Protein AF-A0A381UY36-F1 (afdb_monomer_lite)

InterPro domains:
  IPR036866 Ribonuclease Z/Hydroxyacylglutathione hydrolase-like [G3DSA:3.60.15.10] (29-80)

Secondary structure (DSSP, 8-state):
-HHHHHHHHHHHHHHT------S-TTS-EEEEEE-B-TTTBTTTT--SHHHHHHHTTSS--B-BSEEEEEETTTTEEEE-

Foldseek 3Di:
DVVVVVVVVVVVVVVPPPPPDDPPLQDKDKDWQFDDAPQWQVRPPDPDPRRPCVVVVVDDTTDHGKMWIAGSVVRDIDID

Radius of gyration: 23.4 Å; chains: 1; bounding box: 54×26×60 Å

Structure (mmCIF, N/CA/C/O backbone):
data_AF-A0A381UY36-F1
#
_entry.id   AF-A0A381UY36-F1
#
loop_
_atom_site.group_PDB
_atom_site.id
_atom_site.type_symbol
_atom_site.label_atom_id
_atom_site.label_alt_id
_atom_site.label_comp_id
_atom_site.label_asym_id
_atom_site.label_entity_id
_atom_site.label_seq_id
_atom_site.pdbx_PDB_ins_code
_atom_site.Cartn_x
_atom_site.Cartn_y
_atom_site.Cartn_z
_atom_site.occupancy
_atom_site.B_iso_or_equiv
_atom_site.auth_seq_id
_atom_site.auth_comp_id
_atom_site.auth_asym_id
_atom_site.auth_atom_id
_atom_site.pdbx_PDB_model_num
ATOM 1 N N . MET A 1 1 ? -38.440 -17.817 -39.757 1.00 54.56 1 MET A N 1
ATOM 2 C CA . MET A 1 1 ? -38.022 -16.467 -39.311 1.00 54.56 1 MET A CA 1
ATOM 3 C C . MET A 1 1 ? -37.214 -16.462 -38.008 1.00 54.56 1 MET A C 1
ATOM 5 O O . MET A 1 1 ? -36.419 -15.556 -37.834 1.00 54.56 1 MET A O 1
ATOM 9 N N . ILE A 1 2 ? -37.308 -17.484 -37.143 1.00 45.19 2 ILE A N 1
ATOM 10 C CA . ILE A 1 2 ? -36.527 -17.554 -35.885 1.00 45.19 2 ILE A CA 1
ATOM 11 C C . ILE A 1 2 ? -35.053 -17.978 -36.101 1.00 45.19 2 ILE A C 1
ATOM 13 O O . ILE A 1 2 ? -34.175 -17.537 -35.369 1.00 45.19 2 ILE A O 1
ATOM 17 N N . ARG A 1 3 ? -34.737 -18.765 -37.147 1.00 48.31 3 ARG A N 1
ATOM 18 C CA . ARG A 1 3 ? -33.348 -19.197 -37.430 1.00 48.31 3 ARG A CA 1
ATOM 19 C C . ARG A 1 3 ? -32.422 -18.077 -37.919 1.00 48.31 3 ARG A C 1
ATOM 21 O O . ARG A 1 3 ? -31.239 -18.128 -37.622 1.00 48.31 3 ARG A O 1
ATOM 28 N N . LEU A 1 4 ? -32.958 -17.059 -38.600 1.00 44.28 4 LEU A N 1
ATOM 29 C CA . LEU A 1 4 ? -32.173 -15.914 -39.085 1.00 44.28 4 LEU A CA 1
ATOM 30 C C . LEU A 1 4 ? -31.774 -14.965 -37.937 1.00 44.28 4 LEU A C 1
ATOM 32 O O . LEU A 1 4 ? -30.733 -14.323 -37.995 1.00 44.28 4 LEU A O 1
ATOM 36 N N . SER A 1 5 ? -32.572 -14.931 -36.863 1.00 52.16 5 SER A N 1
ATOM 37 C CA . SER A 1 5 ? -32.318 -14.086 -35.691 1.00 52.16 5 SER A CA 1
ATOM 38 C C . SER A 1 5 ? -31.203 -14.631 -34.789 1.00 52.16 5 SER A C 1
ATOM 40 O O . SER A 1 5 ? -30.526 -13.852 -34.125 1.00 52.16 5 SER A O 1
ATOM 42 N N . LEU A 1 6 ? -30.983 -15.953 -34.777 1.00 51.19 6 LEU A N 1
ATOM 43 C CA . LEU A 1 6 ? -29.942 -16.584 -33.956 1.00 51.19 6 LEU A CA 1
ATOM 44 C C . LEU A 1 6 ? -28.540 -16.396 -34.562 1.00 51.19 6 LEU A C 1
ATOM 46 O O . LEU A 1 6 ? -27.570 -16.227 -33.832 1.00 51.19 6 LEU A O 1
ATOM 50 N N . THR A 1 7 ? -28.432 -16.366 -35.895 1.00 52.12 7 THR A N 1
ATOM 51 C CA . THR A 1 7 ? -27.150 -16.187 -36.600 1.00 52.12 7 THR A CA 1
ATOM 52 C C . THR A 1 7 ? -26.568 -14.782 -36.408 1.00 52.12 7 THR A C 1
ATOM 54 O O . THR A 1 7 ? -25.356 -14.636 -36.280 1.00 52.12 7 THR A O 1
ATOM 57 N N . ILE A 1 8 ? -27.419 -13.752 -36.323 1.00 56.47 8 ILE A N 1
ATOM 58 C CA . ILE A 1 8 ? -26.993 -12.355 -36.120 1.00 56.47 8 ILE A CA 1
ATOM 59 C C . ILE A 1 8 ? -26.440 -12.139 -34.699 1.00 56.47 8 ILE A C 1
ATOM 61 O O . ILE A 1 8 ? -25.468 -11.407 -34.526 1.00 56.47 8 ILE A O 1
ATOM 65 N N . LEU A 1 9 ? -26.997 -12.821 -33.690 1.00 55.22 9 LEU A N 1
ATOM 66 C CA . LEU A 1 9 ? -26.549 -12.698 -32.297 1.00 55.22 9 LEU A CA 1
ATOM 67 C C . LEU A 1 9 ? -25.125 -13.253 -32.089 1.00 55.22 9 LEU A C 1
ATOM 69 O O . LEU A 1 9 ? -24.326 -12.646 -31.383 1.00 55.22 9 LEU A O 1
ATOM 73 N N . VAL A 1 10 ? -24.793 -14.373 -32.747 1.00 57.69 10 VAL A N 1
ATOM 74 C CA . VAL A 1 10 ? -23.474 -15.031 -32.641 1.00 57.69 10 VAL A CA 1
ATOM 75 C C . VAL A 1 10 ? -22.370 -14.217 -33.334 1.00 57.69 10 VAL A C 1
ATOM 77 O O . VAL A 1 10 ? -21.259 -14.114 -32.815 1.00 57.69 10 VAL A O 1
ATOM 80 N N . LEU A 1 11 ? -22.676 -13.584 -34.473 1.00 56.22 11 LEU A N 1
ATOM 81 C CA . LEU A 1 11 ? -21.756 -12.665 -35.160 1.00 56.22 11 LEU A CA 1
ATOM 82 C C . LEU A 1 11 ? -21.534 -11.370 -34.364 1.00 56.22 11 LEU A C 1
ATOM 84 O O . LEU A 1 11 ? -20.408 -10.882 -34.299 1.00 56.22 11 LEU A O 1
ATOM 88 N N . GLY A 1 12 ? -22.578 -10.852 -33.706 1.00 55.78 12 GLY A N 1
ATOM 89 C CA . GLY A 1 12 ? -22.481 -9.671 -32.844 1.00 55.78 12 GLY A CA 1
ATOM 90 C C . GLY A 1 12 ? -21.536 -9.863 -31.654 1.00 55.78 12 GLY A C 1
ATOM 91 O O . GLY A 1 12 ? -20.765 -8.963 -31.344 1.00 55.78 12 GLY A O 1
ATOM 92 N N . SER A 1 13 ? -21.518 -11.047 -31.030 1.00 56.75 13 SER A N 1
ATOM 93 C CA . SER A 1 13 ? -20.605 -11.343 -29.912 1.00 56.75 13 SER A CA 1
ATOM 94 C C . SER A 1 13 ? -19.131 -11.480 -30.309 1.00 56.75 13 SER A C 1
ATOM 96 O O . SER A 1 13 ? -18.265 -11.257 -29.471 1.00 56.75 13 SER A O 1
ATOM 98 N N . LEU A 1 14 ? -18.825 -11.808 -31.571 1.00 52.97 14 LEU A N 1
ATOM 99 C CA . LEU A 1 14 ? -17.441 -11.852 -32.071 1.00 52.97 14 LEU A CA 1
ATOM 100 C C . LEU A 1 14 ? -16.910 -10.461 -32.456 1.00 52.97 14 LEU A C 1
ATOM 102 O O . LEU A 1 14 ? -15.700 -10.263 -32.494 1.00 52.97 14 LEU A O 1
ATOM 106 N N . ALA A 1 15 ? -17.798 -9.495 -32.717 1.00 57.22 15 ALA A N 1
ATOM 107 C CA . ALA A 1 15 ? -17.430 -8.120 -33.062 1.00 57.22 15 ALA A CA 1
ATOM 108 C C . ALA A 1 15 ? -17.134 -7.232 -31.836 1.00 57.22 15 ALA A C 1
ATOM 110 O O . ALA A 1 15 ? -16.582 -6.147 -31.992 1.00 57.22 15 ALA A O 1
ATOM 111 N N . PHE A 1 16 ? -17.457 -7.695 -30.624 1.00 55.44 16 PHE A N 1
ATOM 112 C CA . PHE A 1 16 ? -17.103 -7.032 -29.365 1.00 55.44 16 PHE A CA 1
ATOM 113 C C . PHE A 1 16 ? -16.029 -7.820 -28.607 1.00 55.44 16 PHE A C 1
ATOM 115 O O . PHE A 1 16 ? -16.133 -8.067 -27.407 1.00 55.44 16 PHE A O 1
ATOM 122 N N . GLY A 1 17 ? -14.970 -8.221 -29.309 1.00 57.72 17 GLY A N 1
ATOM 123 C CA . GLY A 1 17 ? -13.699 -8.490 -28.651 1.00 57.72 17 GLY A CA 1
ATOM 124 C C . GLY A 1 17 ? -13.112 -7.157 -28.200 1.00 57.72 17 GLY A C 1
ATOM 125 O O . GLY A 1 17 ? -12.553 -6.428 -29.010 1.00 57.72 17 GLY A O 1
ATOM 126 N N . SER A 1 18 ? -13.281 -6.800 -26.928 1.00 54.06 18 SER A N 1
ATOM 127 C CA . SER A 1 1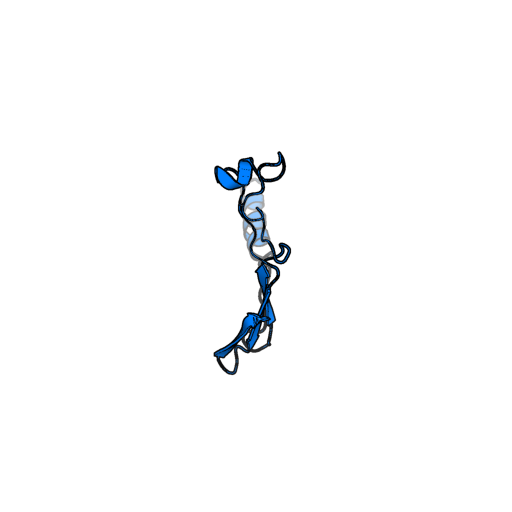8 ? -12.525 -5.697 -26.337 1.00 54.06 18 SER A CA 1
ATOM 128 C C . SER A 1 18 ? -11.042 -6.068 -26.373 1.00 54.06 18 SER A C 1
ATOM 130 O O . SER A 1 18 ? -10.622 -6.945 -25.619 1.00 54.06 18 SER A O 1
ATOM 132 N N . GLU A 1 19 ? -10.235 -5.397 -27.197 1.00 60.12 19 GLU A N 1
ATOM 133 C CA . GLU A 1 19 ? -8.791 -5.300 -26.962 1.00 60.12 19 GLU A CA 1
ATOM 134 C C . GLU A 1 19 ? -8.588 -4.493 -25.674 1.00 60.12 19 GLU A C 1
ATOM 136 O O . GLU A 1 19 ? -8.438 -3.276 -25.687 1.00 60.12 19 GLU A O 1
ATOM 141 N N . TYR A 1 20 ? -8.649 -5.162 -24.523 1.00 58.03 20 TYR A N 1
ATOM 142 C CA . TYR A 1 20 ? -8.092 -4.619 -23.292 1.00 58.03 20 TYR A CA 1
ATOM 143 C C . TYR A 1 20 ? -6.752 -5.294 -23.065 1.00 58.03 20 TYR A C 1
ATOM 145 O O . TYR A 1 20 ? -6.703 -6.302 -22.376 1.00 58.03 20 TYR A O 1
ATOM 153 N N . ASN A 1 21 ? -5.695 -4.781 -23.689 1.00 59.50 21 ASN A N 1
ATOM 154 C CA . ASN A 1 21 ? -4.314 -5.029 -23.288 1.00 59.50 21 ASN A CA 1
ATOM 155 C C . ASN A 1 21 ? -3.433 -3.939 -23.890 1.00 59.50 21 ASN A C 1
ATOM 157 O O . ASN A 1 21 ? -3.133 -3.993 -25.076 1.00 59.50 21 ASN A O 1
ATOM 161 N N . ASP A 1 22 ? -3.009 -2.983 -23.064 1.00 56.66 22 ASP A N 1
ATOM 162 C CA . ASP A 1 22 ? -1.622 -2.522 -23.136 1.00 56.66 22 ASP A CA 1
ATOM 163 C C . ASP A 1 22 ? -1.243 -1.822 -21.819 1.00 56.66 22 ASP A C 1
ATOM 165 O O . ASP A 1 22 ? -1.191 -0.595 -21.722 1.00 56.66 22 ASP A O 1
ATOM 169 N N . ILE A 1 23 ? -1.004 -2.598 -20.752 1.00 60.22 23 ILE A N 1
ATOM 170 C CA . ILE A 1 23 ? 0.073 -2.183 -19.846 1.00 60.22 23 ILE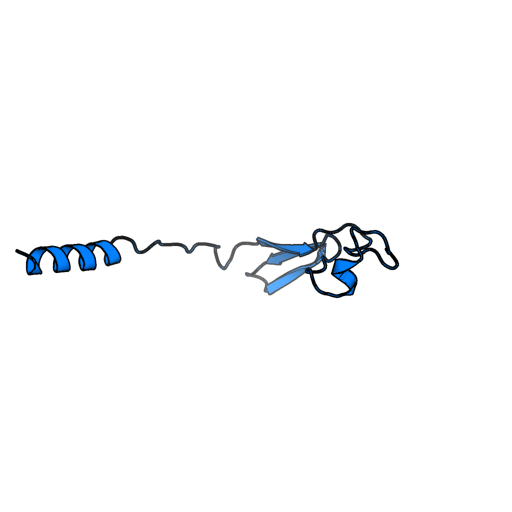 A CA 1
ATOM 171 C C . ILE A 1 23 ? 1.322 -2.629 -20.590 1.00 60.22 23 ILE A C 1
ATOM 173 O O . ILE A 1 23 ? 1.502 -3.836 -20.737 1.00 60.22 23 ILE A O 1
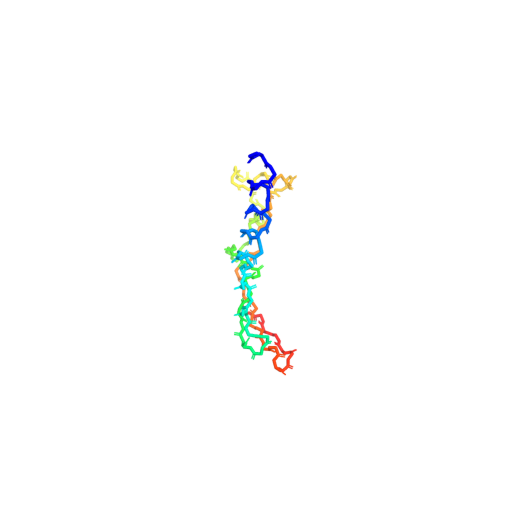ATOM 177 N N . PRO A 1 24 ? 2.149 -1.711 -21.106 1.00 60.16 24 PRO A N 1
ATOM 178 C CA . PRO A 1 24 ? 3.307 -2.117 -21.877 1.00 60.16 24 PRO A CA 1
ATOM 179 C C . PRO A 1 24 ? 4.187 -2.930 -20.942 1.00 60.16 24 PRO A C 1
ATOM 181 O O . PRO A 1 24 ? 4.632 -2.394 -19.924 1.00 60.16 24 PRO A O 1
ATOM 184 N N . GLU A 1 25 ? 4.395 -4.208 -21.265 1.00 68.62 25 GLU A N 1
ATOM 185 C CA . GLU A 1 25 ? 5.126 -5.155 -20.408 1.00 68.62 25 GLU A CA 1
ATOM 186 C C . GLU A 1 25 ? 6.523 -4.631 -20.028 1.00 68.62 25 GLU A C 1
ATOM 188 O O . GLU A 1 25 ? 7.075 -5.044 -19.017 1.00 68.62 25 GLU A O 1
ATOM 193 N N . ASP A 1 26 ? 7.043 -3.649 -20.774 1.00 84.69 26 ASP A N 1
ATOM 194 C CA . ASP A 1 26 ? 8.361 -3.039 -20.614 1.00 84.69 26 ASP A CA 1
ATOM 195 C C . ASP A 1 26 ? 8.373 -1.599 -20.052 1.00 84.69 26 ASP A C 1
ATOM 197 O O . ASP A 1 26 ? 9.427 -0.952 -20.054 1.00 84.69 26 ASP A O 1
ATOM 201 N N . LYS A 1 27 ? 7.244 -1.038 -19.594 1.00 93.25 27 LYS A N 1
ATOM 202 C CA . LYS A 1 27 ? 7.229 0.318 -19.001 1.00 93.25 27 LYS A CA 1
ATOM 203 C C . LYS A 1 27 ? 7.246 0.273 -17.473 1.00 93.25 27 LYS A C 1
ATOM 205 O O . LYS A 1 27 ? 6.522 -0.531 -16.892 1.00 93.25 27 LYS A O 1
ATOM 210 N N . PRO A 1 28 ? 8.000 1.170 -16.806 1.00 95.19 28 PRO A N 1
ATOM 211 C CA . PRO A 1 28 ? 7.919 1.293 -15.360 1.00 95.19 28 PRO A CA 1
ATOM 212 C C . PRO A 1 28 ? 6.506 1.645 -14.889 1.00 95.19 28 PRO A C 1
ATOM 214 O O . PRO A 1 28 ? 5.828 2.471 -15.506 1.00 95.19 28 PRO A O 1
ATOM 217 N N . TYR A 1 29 ? 6.083 1.050 -13.778 1.00 95.38 29 TYR A N 1
ATOM 218 C CA . TYR A 1 29 ? 4.770 1.285 -13.178 1.00 95.38 29 TYR A CA 1
ATOM 219 C C . TYR A 1 29 ? 4.848 1.307 -11.652 1.00 95.38 29 TYR A C 1
ATOM 221 O O . TYR A 1 29 ? 5.805 0.816 -11.050 1.00 95.38 29 TYR A O 1
ATOM 229 N N . ALA A 1 30 ? 3.830 1.901 -11.028 1.00 96.56 30 ALA A N 1
ATOM 230 C CA . ALA A 1 30 ? 3.689 1.930 -9.580 1.00 96.56 30 ALA A CA 1
ATOM 231 C C . ALA A 1 30 ? 2.629 0.924 -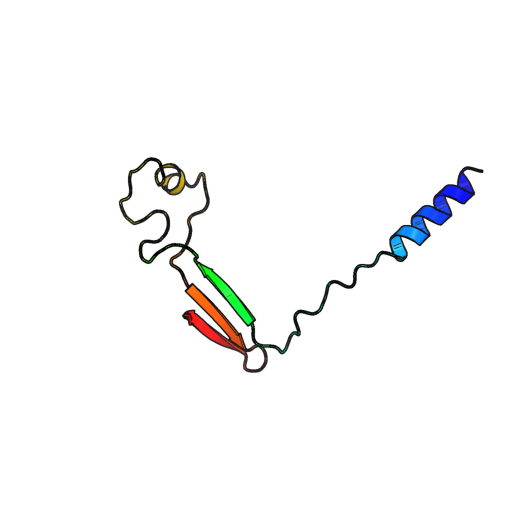9.114 1.00 96.56 30 ALA A C 1
ATOM 233 O O . ALA A 1 30 ? 1.581 0.777 -9.743 1.00 96.56 30 ALA A O 1
ATOM 234 N N . VAL A 1 31 ? 2.883 0.268 -7.985 1.00 97.00 31 VAL A N 1
ATOM 235 C CA . VAL A 1 31 ? 1.929 -0.588 -7.274 1.00 97.00 31 VAL A CA 1
ATOM 236 C C . VAL A 1 31 ? 1.619 0.058 -5.934 1.00 97.00 31 VAL A C 1
ATOM 238 O O . VAL A 1 31 ? 2.530 0.347 -5.164 1.00 97.00 31 VAL A O 1
ATOM 241 N N . VAL A 1 32 ? 0.339 0.260 -5.632 1.00 97.25 32 VAL A N 1
ATOM 242 C CA . VAL A 1 32 ? -0.091 0.706 -4.302 1.00 97.25 32 VAL A CA 1
ATOM 243 C C . VAL A 1 32 ? -0.017 -0.487 -3.349 1.00 97.25 32 VAL A C 1
ATOM 245 O O . VAL A 1 32 ? -0.736 -1.468 -3.527 1.00 97.25 32 VAL A O 1
ATOM 248 N N . LEU A 1 33 ? 0.879 -0.422 -2.361 1.00 96.88 33 LEU A N 1
ATOM 249 C CA . LEU A 1 33 ? 1.109 -1.495 -1.384 1.00 96.88 33 LEU A CA 1
ATOM 250 C C . LEU A 1 33 ? 0.341 -1.272 -0.075 1.00 96.88 33 LEU A C 1
ATOM 252 O O . LEU A 1 33 ? 0.008 -2.236 0.619 1.00 96.88 33 LEU A O 1
ATOM 256 N N . GLY A 1 34 ? 0.054 -0.014 0.249 1.00 96.81 34 GLY A N 1
ATOM 257 C CA . GLY A 1 34 ? -0.760 0.389 1.385 1.00 96.81 34 GLY A CA 1
ATOM 258 C C . GLY A 1 34 ? -1.252 1.821 1.224 1.00 96.81 34 GLY A C 1
ATOM 259 O O . GLY A 1 34 ? -0.678 2.599 0.463 1.00 96.81 34 GLY A O 1
ATOM 260 N N . ILE A 1 35 ? -2.331 2.148 1.929 1.00 96.69 35 ILE A N 1
ATOM 261 C CA . ILE A 1 35 ? -3.042 3.433 1.822 1.00 96.69 35 ILE A CA 1
ATOM 262 C C . ILE A 1 35 ? -3.336 4.070 3.184 1.00 96.69 35 ILE A C 1
ATOM 264 O O . ILE A 1 35 ? -3.860 5.180 3.247 1.00 96.69 35 ILE A O 1
ATOM 268 N N . ALA A 1 36 ? -3.034 3.374 4.282 1.00 95.44 36 ALA A N 1
ATOM 269 C CA . ALA A 1 36 ? -3.245 3.892 5.627 1.00 95.44 36 ALA A CA 1
ATOM 270 C C . ALA A 1 36 ? -2.110 4.837 6.046 1.00 95.44 36 ALA A C 1
ATOM 272 O O . ALA A 1 36 ? -1.053 4.888 5.426 1.00 95.44 36 ALA A O 1
ATOM 273 N N . GLN A 1 37 ? -2.293 5.568 7.143 1.00 90.75 37 GLN A N 1
ATOM 274 C CA . GLN A 1 37 ? -1.208 6.356 7.731 1.00 90.75 37 GLN A CA 1
ATOM 275 C C . GLN A 1 37 ? -0.101 5.449 8.311 1.00 90.75 37 GLN A C 1
ATOM 277 O O . GLN A 1 37 ? -0.202 4.224 8.274 1.00 90.75 37 GLN A O 1
ATOM 282 N N . ASP A 1 38 ? 0.928 6.047 8.905 1.00 93.75 38 ASP A N 1
ATOM 283 C CA . ASP A 1 38 ? 2.049 5.393 9.596 1.00 93.75 38 ASP A CA 1
ATOM 284 C C . ASP A 1 38 ? 1.627 4.386 10.679 1.00 93.75 38 ASP A C 1
ATOM 286 O O . ASP A 1 38 ? 2.336 3.418 10.941 1.00 93.75 38 ASP A O 1
ATOM 290 N N . GLY A 1 39 ? 0.441 4.560 11.260 1.00 91.88 39 GLY A N 1
ATOM 291 C CA . GLY A 1 39 ? -0.120 3.615 12.224 1.00 91.88 39 GLY A CA 1
ATOM 292 C C . GLY A 1 39 ? -0.770 2.358 11.638 1.00 91.88 39 GLY A C 1
ATOM 293 O O . GLY A 1 39 ? -1.088 1.446 12.399 1.00 91.88 39 GLY A O 1
ATOM 294 N N . GLY A 1 40 ? -1.003 2.302 10.323 1.00 94.81 40 GLY A N 1
ATOM 295 C CA . GLY A 1 40 ? -1.862 1.292 9.702 1.00 94.81 40 GLY A CA 1
ATOM 296 C C . GLY A 1 40 ? -3.348 1.495 10.026 1.00 94.81 40 GLY A C 1
ATOM 297 O O . GLY A 1 40 ? -3.742 2.437 10.721 1.00 94.81 40 GLY A O 1
ATOM 298 N N . TYR A 1 41 ? -4.196 0.606 9.512 1.00 95.50 41 TYR A N 1
ATOM 299 C CA . TYR A 1 41 ? -5.621 0.580 9.835 1.00 95.50 41 TYR A CA 1
ATOM 300 C C . TYR A 1 41 ? -6.060 -0.874 10.075 1.00 95.50 41 TYR A C 1
ATOM 302 O O . TYR A 1 41 ? -6.142 -1.654 9.127 1.00 95.50 41 TYR A O 1
ATOM 310 N N . PRO A 1 42 ? -6.300 -1.280 11.334 1.00 95.25 42 PRO A N 1
ATOM 311 C CA . PRO A 1 42 ? -6.390 -0.444 12.527 1.00 95.25 42 PRO A CA 1
ATOM 312 C C . PRO A 1 42 ? -5.013 0.025 13.016 1.00 95.25 42 PRO A C 1
ATOM 314 O O . PRO A 1 42 ? -4.026 -0.699 12.909 1.00 95.25 42 PRO A O 1
ATOM 317 N N . HIS A 1 43 ? -4.975 1.215 13.621 1.00 94.06 43 HIS A N 1
ATOM 318 C CA . HIS A 1 43 ? -3.807 1.659 14.382 1.00 94.06 43 HIS A CA 1
ATOM 319 C C . HIS A 1 43 ? -3.623 0.741 15.598 1.00 94.06 43 HIS A C 1
ATOM 321 O O . HIS A 1 43 ? -4.605 0.408 16.270 1.00 94.06 43 HIS A O 1
ATOM 327 N N . ALA A 1 44 ? -2.387 0.341 15.902 1.00 93.12 44 ALA A N 1
ATOM 328 C CA . ALA A 1 44 ? -2.077 -0.527 17.040 1.00 93.12 44 ALA A CA 1
ATOM 329 C C . ALA A 1 44 ? -2.736 -0.036 18.350 1.00 93.12 44 ALA A C 1
ATOM 331 O O . ALA A 1 44 ? -2.556 1.104 18.771 1.00 93.12 44 ALA A O 1
ATOM 332 N N . GLY A 1 45 ? -3.537 -0.890 18.993 1.00 93.62 45 GLY A N 1
ATOM 333 C CA . GLY A 1 45 ? -4.242 -0.549 20.238 1.00 93.62 45 GLY A CA 1
ATOM 334 C C . GLY A 1 45 ? -5.478 0.353 20.083 1.00 93.62 45 GLY A C 1
ATOM 335 O O . GLY A 1 45 ? -6.080 0.743 21.085 1.00 93.62 45 GLY A O 1
ATOM 336 N N . CYS A 1 46 ? -5.902 0.686 18.860 1.00 94.50 46 CYS A N 1
ATOM 337 C CA . CYS A 1 46 ? -7.138 1.429 18.629 1.00 94.50 46 CYS A CA 1
ATOM 338 C C . CYS A 1 46 ? -8.373 0.572 18.958 1.00 94.50 46 CYS A C 1
ATOM 340 O O . CYS A 1 46 ? -8.710 -0.343 18.213 1.00 94.50 46 CYS A O 1
ATOM 342 N N . ASN A 1 47 ? -9.095 0.926 20.026 1.00 92.50 47 ASN A N 1
ATOM 343 C CA . ASN A 1 47 ? -10.349 0.272 20.441 1.00 92.50 47 ASN A CA 1
ATOM 344 C C . ASN A 1 47 ? -11.604 1.117 20.151 1.00 92.50 47 ASN A C 1
ATOM 346 O O . ASN A 1 47 ? -12.672 0.890 20.718 1.00 92.50 47 ASN A O 1
ATOM 350 N N . LYS A 1 48 ? -11.483 2.140 19.297 1.00 93.50 48 LYS A N 1
ATOM 351 C CA . LYS A 1 48 ? -12.625 2.963 18.874 1.00 93.50 48 LYS A CA 1
ATOM 352 C C . LYS A 1 48 ? -13.535 2.166 17.933 1.00 93.50 48 LYS A C 1
ATOM 354 O O . LYS A 1 48 ? -13.095 1.210 17.298 1.00 93.50 48 LYS A O 1
ATOM 359 N N . LEU A 1 49 ? -14.779 2.626 17.778 1.00 92.25 49 LEU A N 1
ATOM 360 C CA . LEU A 1 49 ? -15.766 2.026 16.867 1.00 92.25 49 LEU A CA 1
ATOM 361 C C . LEU A 1 49 ? -15.222 1.834 15.442 1.00 92.25 49 LEU A C 1
ATOM 363 O O . LEU A 1 49 ? -15.473 0.801 14.840 1.00 92.25 49 LEU A O 1
ATOM 367 N N . CYS A 1 50 ? -14.414 2.773 14.939 1.00 89.88 50 CYS A N 1
ATOM 368 C CA . CYS A 1 50 ? -13.811 2.686 13.606 1.00 89.88 50 CYS A CA 1
ATOM 369 C C . CYS A 1 50 ? -12.749 1.583 13.439 1.00 89.88 50 CYS A C 1
ATOM 371 O O . CYS A 1 50 ? -12.357 1.321 12.307 1.00 89.88 50 CYS A O 1
ATOM 373 N N . CYS A 1 51 ? -12.256 0.977 14.525 1.00 92.31 51 CYS A N 1
ATOM 374 C CA . CYS A 1 51 ? -11.195 -0.036 14.503 1.00 92.31 51 CYS A CA 1
ATOM 375 C C . CYS A 1 51 ? -11.662 -1.422 14.970 1.00 92.31 51 CYS A C 1
ATOM 377 O O . CYS A 1 51 ? -10.985 -2.408 14.696 1.00 92.31 51 CYS A O 1
ATOM 379 N N . ARG A 1 52 ? -12.789 -1.507 15.690 1.00 91.38 52 ARG A N 1
ATOM 380 C CA . ARG A 1 52 ? -13.248 -2.736 16.359 1.00 91.38 52 ARG A CA 1
ATOM 381 C C . ARG A 1 52 ? -13.449 -3.892 15.378 1.00 91.38 52 ARG A C 1
ATOM 383 O O . ARG A 1 52 ? -12.850 -4.946 15.541 1.00 91.38 52 ARG A O 1
ATOM 390 N N . ASP A 1 53 ? -14.194 -3.631 14.315 1.00 91.81 53 ASP A N 1
ATOM 391 C CA . ASP A 1 53 ? -14.562 -4.620 13.298 1.00 91.81 53 ASP A CA 1
ATOM 392 C C . ASP A 1 53 ? -13.332 -5.108 12.489 1.00 91.81 53 ASP A C 1
ATOM 394 O O . ASP A 1 53 ? -13.297 -6.218 11.956 1.00 91.81 53 ASP A O 1
ATOM 398 N N . LEU A 1 54 ? -12.255 -4.314 12.449 1.00 93.25 54 LEU A N 1
ATOM 399 C CA . LEU A 1 54 ? -11.002 -4.710 11.800 1.00 93.25 54 LEU A CA 1
ATOM 400 C C . LEU A 1 54 ? -10.197 -5.704 12.641 1.00 93.25 54 LEU A C 1
ATOM 402 O O . LE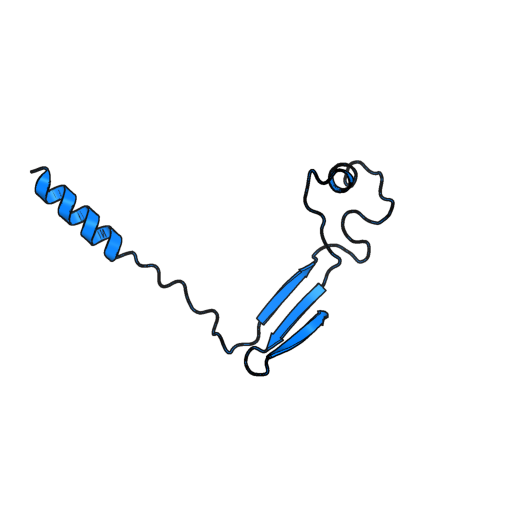U A 1 54 ? -9.466 -6.521 12.082 1.00 93.25 54 LEU A O 1
ATOM 406 N N . TRP A 1 55 ? -10.295 -5.647 13.973 1.00 92.50 55 TRP A N 1
ATOM 407 C CA . TRP A 1 55 ? -9.630 -6.620 14.847 1.00 92.50 55 TRP A CA 1
ATOM 408 C C . TRP A 1 55 ? -10.257 -8.004 14.717 1.00 92.50 55 TRP A C 1
ATOM 410 O O . TRP A 1 55 ? -9.529 -8.995 14.636 1.00 92.50 55 TRP A O 1
ATOM 420 N N . ASP A 1 56 ? -11.579 -8.036 14.575 1.00 89.00 56 ASP A N 1
ATOM 421 C CA . ASP A 1 56 ? -12.370 -9.255 14.411 1.00 89.00 56 ASP A CA 1
ATOM 422 C C . ASP A 1 56 ? -12.298 -9.824 12.975 1.00 89.00 56 ASP A C 1
ATOM 424 O O . ASP A 1 56 ? -12.877 -10.868 12.683 1.00 89.00 56 ASP A O 1
ATOM 428 N N . ASN A 1 57 ? -11.538 -9.175 12.078 1.00 85.06 57 ASN A N 1
ATOM 429 C CA . ASN A 1 57 ? -11.377 -9.506 10.654 1.00 85.06 57 ASN A CA 1
ATOM 430 C C . ASN A 1 57 ? -12.698 -9.547 9.866 1.00 85.06 57 ASN A C 1
ATOM 432 O O . ASN A 1 57 ? -12.792 -10.242 8.854 1.00 85.06 57 ASN A O 1
ATOM 436 N N . THR A 1 58 ? -13.716 -8.796 10.291 1.00 87.31 58 THR A N 1
ATOM 437 C CA . THR A 1 58 ? -14.964 -8.674 9.523 1.00 87.31 58 THR A CA 1
ATOM 438 C C . THR A 1 58 ? -14.804 -7.737 8.325 1.00 87.31 58 THR A C 1
ATOM 440 O O . THR A 1 58 ? -15.599 -7.791 7.391 1.00 87.31 58 THR A O 1
ATOM 443 N N . ILE A 1 59 ? -13.776 -6.881 8.346 1.00 88.88 59 ILE A N 1
ATOM 444 C CA . ILE A 1 59 ? -13.414 -5.932 7.287 1.00 88.88 59 ILE A CA 1
ATOM 445 C C . ILE A 1 59 ? -11.893 -6.037 7.027 1.00 88.88 59 ILE A C 1
ATOM 447 O O . ILE A 1 59 ? -11.140 -6.286 7.977 1.00 88.88 59 ILE A O 1
ATOM 451 N N . PRO A 1 60 ? -11.411 -5.863 5.777 1.00 90.25 60 PRO A N 1
ATOM 452 C CA . PRO A 1 60 ? -9.982 -5.861 5.469 1.00 90.25 60 PRO A CA 1
ATOM 453 C C . PRO A 1 60 ? -9.203 -4.779 6.224 1.00 90.25 60 PRO A C 1
ATOM 455 O O . PRO A 1 60 ? -9.663 -3.651 6.375 1.00 90.25 60 PRO A O 1
ATOM 458 N N . LYS A 1 61 ? -7.994 -5.132 6.664 1.00 94.81 61 LYS A N 1
ATOM 459 C CA . LYS A 1 61 ? -7.025 -4.205 7.262 1.00 94.81 61 LYS A CA 1
ATOM 460 C C . LYS A 1 61 ? -6.220 -3.528 6.160 1.00 94.81 61 LYS A C 1
ATOM 462 O O . LYS A 1 61 ? -5.845 -4.192 5.195 1.00 94.81 61 LYS A O 1
ATOM 467 N N . GLU A 1 62 ? -5.864 -2.266 6.360 1.00 95.56 62 GLU A N 1
ATOM 468 C CA . GLU A 1 62 ? -5.003 -1.528 5.436 1.00 95.56 62 GLU A CA 1
ATOM 469 C C . GLU A 1 62 ? -3.590 -1.366 5.992 1.00 95.56 62 GLU A C 1
ATOM 471 O O . GLU A 1 62 ? -3.370 -1.083 7.176 1.00 95.56 62 GLU A O 1
ATOM 476 N N . LYS A 1 63 ? -2.613 -1.537 5.101 1.00 95.44 63 LYS A N 1
ATOM 477 C CA . LYS A 1 63 ? -1.192 -1.337 5.395 1.00 95.44 63 LYS A CA 1
ATOM 478 C C . LYS A 1 63 ? -0.834 0.144 5.332 1.00 95.44 63 LYS A C 1
ATOM 480 O O . LYS A 1 63 ? -1.504 0.921 4.650 1.00 95.44 63 LYS A O 1
ATOM 485 N N . VAL A 1 64 ? 0.253 0.504 6.012 1.00 96.31 64 VAL A N 1
ATOM 486 C CA . VAL A 1 64 ? 0.862 1.839 5.944 1.00 96.31 64 VAL A CA 1
ATOM 487 C C . VAL A 1 64 ? 1.140 2.230 4.492 1.00 96.31 64 VAL A C 1
ATOM 489 O O . VAL A 1 64 ? 1.559 1.393 3.686 1.00 96.31 64 VAL A O 1
ATOM 492 N N . SER A 1 65 ? 0.904 3.504 4.188 1.00 96.94 65 SER A N 1
ATOM 493 C CA . SER A 1 65 ? 1.102 4.127 2.887 1.00 96.94 65 SER A CA 1
ATOM 494 C C . SER A 1 65 ? 2.475 3.780 2.346 1.00 96.94 65 SER A C 1
ATOM 496 O O . SER A 1 65 ? 3.490 4.160 2.922 1.00 96.94 65 SER A O 1
ATOM 498 N N . SER A 1 66 ? 2.476 3.037 1.250 1.00 97.50 66 SER A N 1
ATOM 499 C CA . SER A 1 66 ? 3.688 2.632 0.554 1.00 97.50 66 SER A CA 1
ATOM 500 C C . SER A 1 66 ? 3.369 2.334 -0.900 1.00 97.50 66 SER A C 1
ATOM 502 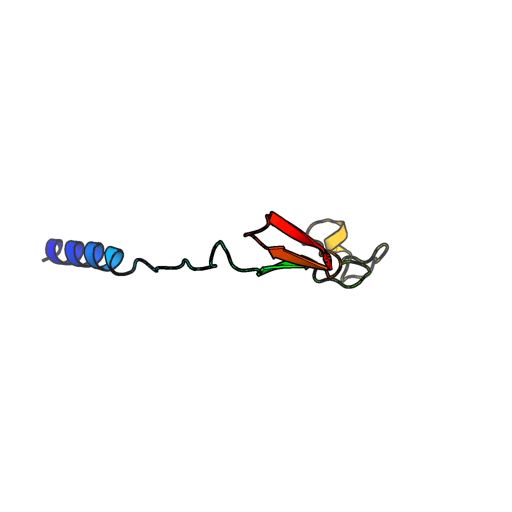O O . SER A 1 66 ? 2.273 1.865 -1.237 1.00 97.50 66 SER A O 1
ATOM 504 N N . ILE A 1 67 ? 4.339 2.605 -1.765 1.00 98.06 67 ILE A N 1
ATOM 505 C CA . ILE A 1 67 ? 4.268 2.268 -3.184 1.00 98.06 67 ILE A CA 1
ATOM 506 C C . ILE A 1 67 ? 5.481 1.439 -3.585 1.00 98.06 67 ILE A C 1
ATOM 508 O O . ILE A 1 67 ? 6.587 1.642 -3.094 1.00 98.06 67 ILE A O 1
ATOM 512 N N . ALA A 1 68 ? 5.274 0.506 -4.505 1.00 98.00 68 ALA A N 1
ATOM 513 C CA . ALA A 1 68 ? 6.355 -0.160 -5.211 1.00 98.00 68 ALA A CA 1
ATOM 514 C C . ALA A 1 68 ? 6.542 0.515 -6.568 1.00 98.00 68 ALA A C 1
ATOM 516 O O . ALA A 1 68 ? 5.576 0.629 -7.317 1.00 98.00 68 ALA A O 1
ATOM 517 N N . ILE A 1 69 ? 7.761 0.916 -6.911 1.00 97.62 69 ILE A N 1
ATOM 518 C CA . ILE A 1 69 ? 8.128 1.264 -8.287 1.00 97.62 69 ILE A CA 1
ATOM 519 C C . ILE A 1 69 ? 8.754 0.026 -8.915 1.00 97.62 69 ILE A C 1
ATOM 521 O O . ILE A 1 69 ? 9.744 -0.486 -8.393 1.00 97.62 69 ILE A O 1
ATOM 525 N N . ILE A 1 70 ? 8.171 -0.458 -10.009 1.00 96.81 70 ILE A N 1
ATOM 526 C CA . ILE A 1 70 ? 8.631 -1.646 -10.728 1.00 96.81 70 ILE A CA 1
ATOM 527 C C . ILE A 1 70 ? 9.215 -1.217 -12.068 1.00 96.81 70 ILE A C 1
ATOM 529 O O . ILE A 1 70 ? 8.543 -0.532 -12.836 1.00 96.81 70 ILE A O 1
ATOM 533 N N . ASP A 1 71 ? 10.445 -1.646 -12.357 1.00 96.38 71 ASP A N 1
ATOM 534 C CA . ASP A 1 71 ? 11.027 -1.590 -13.698 1.00 96.38 71 ASP A CA 1
ATOM 535 C C . ASP A 1 71 ? 11.095 -3.013 -14.282 1.00 96.38 71 ASP A C 1
ATOM 537 O O . ASP A 1 71 ? 11.987 -3.795 -13.921 1.00 96.38 71 ASP A O 1
ATOM 541 N N . PRO A 1 72 ? 10.169 -3.380 -15.186 1.00 94.56 72 PRO A N 1
ATOM 542 C CA . PRO A 1 72 ? 10.119 -4.730 -15.738 1.00 94.56 72 PRO A CA 1
ATOM 543 C C . PRO A 1 72 ? 11.343 -5.070 -16.601 1.00 94.56 72 PRO A C 1
ATOM 545 O O . PRO A 1 72 ? 11.744 -6.234 -16.650 1.00 94.56 72 PRO A O 1
ATOM 548 N N . ARG A 1 73 ? 12.009 -4.073 -17.205 1.00 94.31 73 ARG A N 1
ATOM 549 C CA . ARG A 1 73 ? 13.170 -4.298 -18.084 1.00 94.31 73 ARG A CA 1
ATOM 550 C C . ARG A 1 73 ? 14.388 -4.781 -17.307 1.00 94.31 73 ARG A C 1
ATOM 552 O O . ARG A 1 73 ? 15.145 -5.622 -17.788 1.00 94.31 73 ARG A O 1
ATOM 559 N N . THR A 1 74 ? 14.585 -4.243 -16.105 1.00 96.25 74 THR A N 1
ATOM 560 C CA . THR A 1 74 ? 15.710 -4.601 -15.228 1.00 96.25 74 THR A CA 1
ATOM 561 C C . THR A 1 74 ? 15.339 -5.639 -14.173 1.00 96.25 74 THR A C 1
ATOM 563 O O . THR A 1 74 ? 16.234 -6.196 -13.538 1.00 96.25 74 THR A O 1
ATOM 566 N N . ARG A 1 75 ? 14.043 -5.945 -14.007 1.00 94.44 75 ARG A N 1
ATOM 567 C CA . ARG A 1 75 ? 13.500 -6.790 -12.927 1.00 94.44 75 ARG A CA 1
ATOM 568 C C . ARG A 1 75 ? 13.846 -6.261 -11.531 1.00 94.44 75 ARG A C 1
ATOM 570 O O . ARG A 1 75 ? 14.024 -7.037 -10.593 1.00 94.44 75 ARG A O 1
ATOM 577 N N . LEU A 1 76 ? 13.942 -4.940 -11.401 1.00 97.12 76 LEU A N 1
ATOM 578 C CA . LEU A 1 76 ? 14.167 -4.259 -10.132 1.00 97.12 76 LEU A CA 1
ATOM 579 C C . LEU A 1 76 ? 12.860 -3.678 -9.591 1.00 97.12 76 LEU A C 1
ATOM 581 O O . LEU A 1 76 ? 11.966 -3.281 -10.340 1.00 97.12 76 LEU A O 1
ATOM 585 N N . ALA A 1 77 ? 12.775 -3.636 -8.264 1.00 97.25 77 ALA A N 1
ATOM 586 C CA . ALA A 1 77 ? 11.658 -3.073 -7.530 1.00 97.25 77 ALA A CA 1
ATOM 587 C C . ALA A 1 77 ? 12.179 -2.265 -6.340 1.00 97.25 77 ALA A C 1
ATOM 589 O O . ALA A 1 77 ? 13.089 -2.708 -5.635 1.00 97.25 77 ALA A O 1
ATOM 590 N N . TRP A 1 78 ? 11.572 -1.108 -6.097 1.00 98.31 78 TRP A N 1
ATOM 591 C CA . TRP A 1 78 ? 11.868 -0.255 -4.947 1.00 98.31 78 TRP A CA 1
ATOM 592 C C . TRP A 1 78 ? 10.590 0.013 -4.173 1.00 98.31 78 TRP A C 1
ATOM 594 O O . TRP A 1 78 ? 9.556 0.278 -4.780 1.00 98.31 78 TRP A O 1
ATOM 604 N N . ILE A 1 79 ? 10.672 -0.044 -2.846 1.00 97.69 79 ILE A N 1
ATOM 605 C CA . ILE A 1 79 ? 9.580 0.339 -1.952 1.00 97.69 79 ILE A CA 1
ATOM 606 C C . ILE A 1 79 ? 9.877 1.744 -1.439 1.00 97.69 79 ILE A C 1
ATOM 608 O O . ILE A 1 79 ? 10.987 2.002 -0.966 1.00 97.69 79 ILE A O 1
ATOM 612 N N . ILE A 1 80 ? 8.885 2.620 -1.561 1.00 94.38 80 ILE A N 1
ATOM 613 C CA . ILE A 1 80 ? 8.872 3.988 -1.041 1.00 94.38 80 ILE A CA 1
ATOM 614 C C . ILE A 1 80 ? 7.775 4.076 0.012 1.00 94.38 80 ILE A C 1
ATOM 616 O O . ILE A 1 80 ? 6.660 3.568 -0.268 1.00 94.38 80 ILE A O 1
#

Sequence (80 aa):
MIRLSLTILVLGSLAFGSEYNDIPEDKPYAVVLGIAQDGGYPHAGCNKLCCRDLWDNTIPKEKVSSIAIIDPRTRLAWII

Organism: NCBI:txid408172

pLDDT: mean 82.08, std 18.34, range [44.28, 98.31]